Protein AF-T1AY11-F1 (afdb_monomer_lite)

Radius of gyration: 21.0 Å; chains: 1; bounding box: 55×37×44 Å

Structure (mmCIF, N/CA/C/O backbone):
data_AF-T1AY11-F1
#
_entry.id   AF-T1AY11-F1
#
loop_
_atom_site.group_PDB
_atom_site.id
_atom_site.type_symbol
_atom_site.label_atom_id
_atom_site.label_alt_id
_atom_site.label_comp_id
_atom_site.label_asym_id
_atom_site.label_entity_id
_atom_site.label_seq_id
_atom_site.pdbx_PDB_ins_code
_atom_site.Cartn_x
_atom_site.Cartn_y
_atom_site.Cartn_z
_atom_site.occupancy
_atom_site.B_iso_or_equiv
_atom_site.auth_seq_id
_atom_site.auth_comp_id
_atom_site.auth_asym_id
_atom_site.auth_atom_id
_atom_site.pdbx_PDB_model_num
ATOM 1 N N . MET A 1 1 ? 27.300 -15.630 -5.494 1.00 63.06 1 MET A N 1
ATOM 2 C CA . MET A 1 1 ? 27.510 -14.337 -6.184 1.00 63.06 1 MET A CA 1
ATOM 3 C C . MET A 1 1 ? 28.219 -14.546 -7.518 1.00 63.06 1 MET A C 1
ATOM 5 O O . MET A 1 1 ? 27.705 -14.070 -8.519 1.00 63.06 1 MET A O 1
ATOM 9 N N . GLU A 1 2 ? 29.301 -15.335 -7.557 1.00 74.56 2 GLU A N 1
ATOM 10 C CA . GLU A 1 2 ? 30.009 -15.710 -8.797 1.00 74.56 2 GLU A CA 1
ATOM 11 C C . GLU A 1 2 ? 29.076 -16.215 -9.911 1.00 74.56 2 GLU A C 1
ATOM 13 O O . GLU A 1 2 ? 29.107 -15.671 -11.007 1.00 74.56 2 GLU A O 1
ATOM 18 N N . ALA A 1 3 ? 28.160 -17.150 -9.630 1.00 78.50 3 ALA A N 1
ATOM 19 C CA . ALA A 1 3 ? 27.240 -17.692 -10.642 1.00 78.50 3 ALA A CA 1
ATOM 20 C C . ALA A 1 3 ? 26.330 -16.642 -11.324 1.00 78.50 3 ALA A C 1
ATOM 22 O O . ALA A 1 3 ? 26.053 -16.752 -12.513 1.00 78.50 3 ALA A O 1
ATOM 23 N N . ALA A 1 4 ? 25.893 -15.601 -10.604 1.00 84.00 4 ALA A N 1
ATOM 24 C CA . ALA A 1 4 ? 25.041 -14.544 -11.166 1.00 84.00 4 ALA A CA 1
ATOM 25 C C . ALA A 1 4 ? 25.830 -13.542 -12.028 1.00 84.00 4 ALA A C 1
ATOM 27 O O . ALA A 1 4 ? 25.270 -12.942 -12.941 1.00 84.00 4 ALA A O 1
ATOM 28 N N . LEU A 1 5 ? 27.126 -13.372 -11.743 1.00 87.88 5 LEU A N 1
ATOM 29 C CA . LEU A 1 5 ? 28.035 -12.546 -12.543 1.00 87.88 5 LEU A CA 1
ATOM 30 C C . LEU A 1 5 ? 28.433 -13.246 -13.848 1.00 87.88 5 LEU A C 1
ATOM 32 O O . LEU A 1 5 ? 28.635 -12.577 -14.855 1.00 87.88 5 LEU A O 1
ATOM 36 N N . GLN A 1 6 ? 28.504 -14.581 -13.838 1.00 92.69 6 GLN A N 1
ATOM 37 C CA . GLN A 1 6 ? 28.805 -15.388 -15.027 1.00 92.69 6 GLN A CA 1
ATOM 38 C C . GLN A 1 6 ? 27.631 -15.460 -16.018 1.00 92.69 6 GLN A C 1
ATOM 40 O O . GLN A 1 6 ? 27.843 -15.694 -17.204 1.00 92.69 6 GLN A O 1
ATOM 45 N N . GLN A 1 7 ? 26.391 -15.261 -15.554 1.00 90.19 7 GLN A N 1
ATOM 46 C CA . GLN A 1 7 ? 25.185 -15.307 -16.389 1.00 90.19 7 GLN A CA 1
ATOM 47 C C . GLN A 1 7 ? 24.227 -14.153 -16.045 1.00 90.19 7 GLN A C 1
ATOM 49 O O . GLN A 1 7 ? 23.206 -14.360 -15.381 1.00 90.19 7 GLN A O 1
ATOM 54 N N . PRO A 1 8 ? 24.533 -12.915 -16.471 1.00 91.69 8 PRO A N 1
ATOM 55 C CA . PRO A 1 8 ? 23.637 -11.791 -16.255 1.00 91.69 8 PRO A CA 1
ATOM 56 C C . PRO A 1 8 ? 22.355 -11.963 -17.076 1.00 91.69 8 PRO A C 1
ATOM 58 O O . PRO A 1 8 ? 22.390 -12.277 -18.267 1.00 91.69 8 PRO A O 1
ATOM 61 N N . ARG A 1 9 ? 21.206 -11.702 -16.449 1.00 92.19 9 ARG A N 1
ATOM 62 C CA . ARG A 1 9 ? 19.926 -11.623 -17.161 1.00 92.19 9 ARG A CA 1
ATOM 63 C C . ARG A 1 9 ? 19.705 -10.218 -17.727 1.00 92.19 9 ARG A C 1
ATOM 65 O O . ARG A 1 9 ? 20.104 -9.240 -17.087 1.00 92.19 9 ARG A O 1
ATOM 72 N N . PRO A 1 10 ? 19.014 -10.085 -18.869 1.00 95.19 10 PRO A N 1
ATOM 73 C CA . PRO A 1 10 ? 18.573 -8.783 -19.344 1.00 95.19 10 PRO A CA 1
ATOM 74 C C . PRO A 1 10 ? 17.564 -8.156 -18.373 1.00 95.19 10 PRO A C 1
ATOM 76 O O . PRO A 1 10 ? 16.882 -8.843 -17.603 1.00 95.19 10 PRO A O 1
ATOM 79 N N . ILE A 1 11 ? 17.457 -6.828 -18.426 1.00 96.00 11 ILE A N 1
ATOM 80 C CA . ILE A 1 11 ? 16.437 -6.098 -17.675 1.00 96.00 11 ILE A CA 1
ATOM 81 C C . ILE A 1 11 ? 15.067 -6.46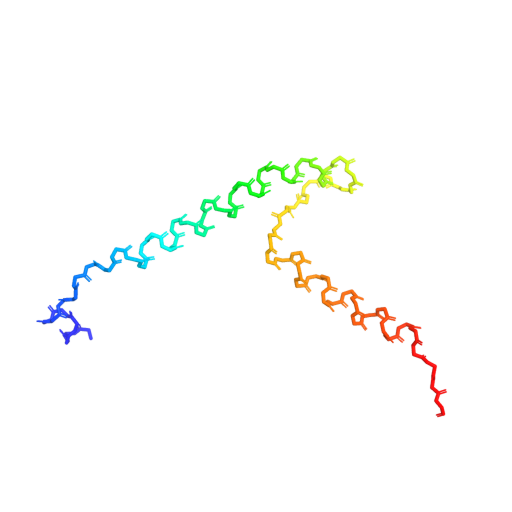0 -18.240 1.00 96.00 11 ILE A C 1
ATOM 83 O O . ILE A 1 11 ? 14.777 -6.212 -19.409 1.00 96.00 11 ILE A O 1
ATOM 87 N N . ASP A 1 12 ? 14.211 -6.990 -17.374 1.00 97.81 12 ASP A N 1
ATOM 88 C CA . ASP A 1 12 ? 12.807 -7.203 -17.687 1.00 97.81 12 ASP A CA 1
ATOM 89 C C . ASP A 1 12 ? 12.063 -5.865 -17.609 1.00 97.81 12 ASP A C 1
ATOM 91 O O . ASP A 1 12 ? 11.852 -5.310 -16.525 1.00 97.81 12 ASP A O 1
ATOM 95 N N . ARG A 1 13 ? 11.688 -5.333 -18.775 1.00 98.31 13 ARG A N 1
ATOM 96 C CA . ARG A 1 13 ? 10.962 -4.064 -18.878 1.00 98.31 13 ARG A CA 1
ATOM 97 C C . ARG A 1 13 ? 9.575 -4.135 -18.245 1.00 98.31 13 ARG A C 1
ATOM 99 O O . ARG A 1 13 ? 9.187 -3.170 -17.600 1.00 98.31 13 ARG A O 1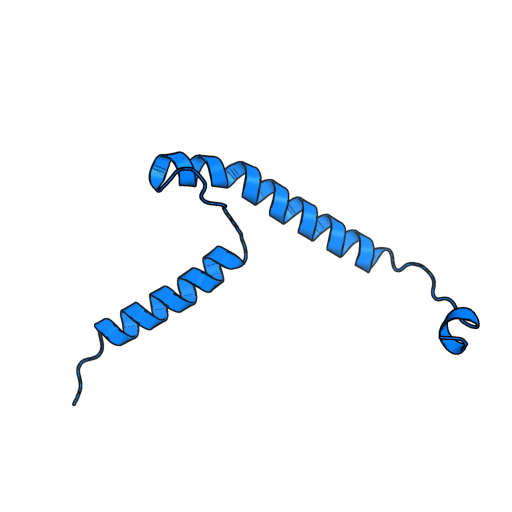
ATOM 106 N N . ASN A 1 14 ? 8.896 -5.282 -18.291 1.00 98.19 14 ASN A N 1
ATOM 107 C CA . ASN A 1 14 ? 7.569 -5.426 -17.691 1.00 98.19 14 ASN A CA 1
ATOM 108 C C . ASN A 1 14 ? 7.624 -5.267 -16.166 1.00 98.19 14 ASN A C 1
ATOM 110 O O . ASN A 1 14 ? 6.751 -4.632 -15.574 1.00 98.19 14 ASN A O 1
ATOM 114 N N . LEU A 1 15 ? 8.671 -5.793 -15.516 1.00 98.12 15 LEU A N 1
ATOM 115 C CA . LEU A 1 15 ? 8.868 -5.611 -14.073 1.00 98.12 15 LEU A CA 1
ATOM 116 C C . LEU A 1 15 ? 9.143 -4.146 -13.709 1.00 98.12 15 LEU A C 1
ATOM 118 O O . LEU 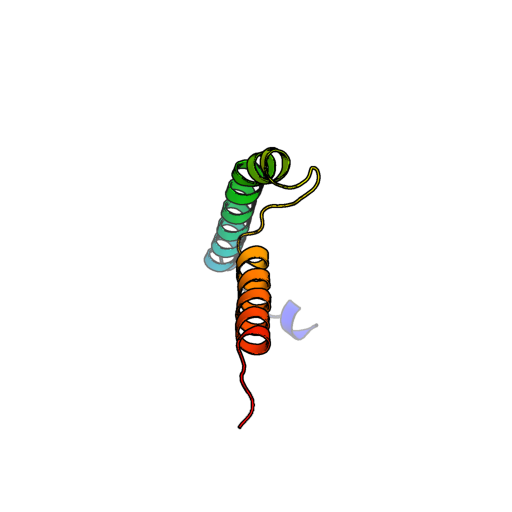A 1 15 ? 8.643 -3.655 -12.693 1.00 98.12 15 LEU A O 1
ATOM 122 N N . VAL A 1 16 ? 9.918 -3.441 -14.537 1.00 98.25 16 VAL A N 1
ATOM 123 C CA . VAL A 1 16 ? 10.195 -2.009 -14.348 1.00 98.25 16 VAL A CA 1
ATOM 124 C C . VAL A 1 16 ? 8.910 -1.196 -14.491 1.00 98.25 16 VAL A C 1
ATOM 126 O O . VAL A 1 16 ? 8.596 -0.392 -13.611 1.00 98.25 16 VAL A O 1
ATOM 129 N N . ASP A 1 17 ? 8.142 -1.446 -15.547 1.00 98.50 17 ASP A N 1
ATOM 130 C CA . ASP A 1 17 ? 6.910 -0.719 -15.841 1.00 98.50 17 ASP A CA 1
ATOM 131 C C . ASP A 1 17 ? 5.846 -0.976 -14.767 1.00 98.50 17 ASP A C 1
ATOM 133 O O . ASP A 1 17 ? 5.199 -0.039 -14.297 1.00 98.50 17 ASP A O 1
ATOM 137 N N . ALA A 1 18 ? 5.725 -2.214 -14.275 1.00 98.44 18 ALA A N 1
ATOM 138 C CA . ALA A 1 18 ? 4.831 -2.550 -13.167 1.00 98.44 18 ALA A CA 1
ATOM 139 C C . ALA A 1 18 ? 5.181 -1.776 -11.882 1.00 98.44 18 ALA A C 1
ATOM 141 O O . ALA A 1 18 ? 4.292 -1.246 -11.203 1.00 98.44 18 ALA A O 1
ATOM 142 N N . TYR A 1 19 ? 6.473 -1.663 -11.554 1.00 98.44 19 TYR A N 1
ATOM 143 C CA . TYR A 1 19 ? 6.927 -0.877 -10.406 1.00 98.44 19 TYR A CA 1
ATOM 144 C C . TYR A 1 19 ? 6.619 0.616 -10.583 1.00 98.44 19 TYR A C 1
ATOM 146 O O . TYR A 1 19 ? 6.072 1.255 -9.677 1.00 98.44 19 TYR A O 1
ATOM 154 N N . GLN A 1 20 ? 6.925 1.173 -11.756 1.00 98.44 20 GLN A N 1
ATOM 155 C CA . GLN A 1 20 ? 6.664 2.578 -12.066 1.00 98.44 20 GLN A CA 1
ATOM 156 C C . GLN A 1 20 ? 5.167 2.897 -12.031 1.00 98.44 20 GLN A C 1
ATOM 158 O O . GLN A 1 20 ? 4.772 3.891 -11.416 1.00 98.44 20 GLN A O 1
ATOM 163 N N . ALA A 1 21 ? 4.329 2.032 -12.605 1.00 98.12 21 ALA A N 1
ATOM 164 C CA . ALA A 1 21 ? 2.878 2.160 -12.575 1.00 98.12 21 ALA A CA 1
ATOM 165 C C . ALA A 1 21 ? 2.355 2.171 -11.135 1.00 98.12 21 ALA A C 1
ATOM 167 O O . ALA A 1 21 ? 1.613 3.080 -10.751 1.00 98.12 21 ALA A O 1
ATOM 168 N N . ARG A 1 22 ? 2.800 1.227 -10.295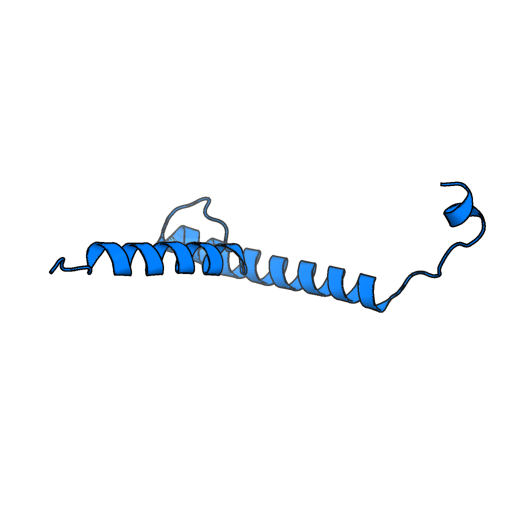 1.00 98.19 22 ARG A N 1
ATOM 169 C CA . ARG A 1 22 ? 2.419 1.206 -8.877 1.00 98.19 22 ARG A CA 1
ATOM 170 C C . ARG A 1 22 ? 2.830 2.493 -8.166 1.00 98.19 22 ARG A C 1
ATOM 172 O O . ARG A 1 22 ? 2.016 3.083 -7.454 1.00 98.19 22 ARG A O 1
ATOM 179 N N . ARG A 1 23 ? 4.051 2.977 -8.405 1.00 97.50 23 ARG A N 1
ATOM 180 C CA . ARG A 1 23 ? 4.542 4.221 -7.803 1.00 97.50 23 ARG A CA 1
ATOM 181 C C . ARG A 1 23 ? 3.740 5.440 -8.255 1.00 97.50 23 ARG A C 1
ATOM 183 O O . ARG A 1 23 ? 3.443 6.306 -7.430 1.00 97.50 23 ARG A O 1
ATOM 190 N N . ALA A 1 24 ? 3.378 5.505 -9.534 1.00 97.19 24 ALA A N 1
ATOM 191 C CA . ALA A 1 24 ? 2.554 6.571 -10.086 1.00 97.19 24 ALA A CA 1
ATOM 192 C C . ALA A 1 24 ? 1.154 6.575 -9.457 1.00 97.19 24 ALA A C 1
ATOM 194 O O . ALA A 1 24 ? 0.713 7.619 -8.976 1.00 97.19 24 ALA A O 1
ATOM 195 N N . ILE A 1 25 ? 0.495 5.415 -9.382 1.00 95.94 25 ILE A N 1
ATOM 196 C CA . ILE A 1 25 ? -0.843 5.269 -8.789 1.00 95.94 25 ILE A CA 1
ATOM 197 C C . ILE A 1 25 ? -0.843 5.695 -7.318 1.00 95.94 25 ILE A C 1
ATOM 199 O O . ILE A 1 25 ? -1.673 6.511 -6.911 1.00 95.94 25 ILE A O 1
ATOM 203 N N . ASP A 1 26 ? 0.102 5.189 -6.521 1.00 95.94 26 ASP A N 1
ATOM 204 C CA . ASP A 1 26 ? 0.169 5.507 -5.092 1.00 95.94 26 ASP A CA 1
ATOM 205 C C . ASP A 1 26 ? 0.435 7.005 -4.867 1.00 95.94 26 ASP A C 1
ATOM 207 O O . ASP A 1 26 ? -0.133 7.615 -3.959 1.00 95.94 26 ASP A O 1
ATOM 211 N N . ARG A 1 27 ? 1.227 7.631 -5.748 1.00 95.31 27 ARG A N 1
ATOM 212 C CA . ARG A 1 27 ? 1.469 9.074 -5.723 1.00 95.31 27 ARG A CA 1
ATOM 213 C C . ARG A 1 27 ? 0.205 9.868 -6.055 1.00 95.31 27 ARG A C 1
ATOM 215 O O . ARG A 1 27 ? -0.167 10.761 -5.299 1.00 95.31 27 ARG A O 1
ATOM 222 N N . LEU A 1 28 ? -0.469 9.537 -7.154 1.00 94.44 28 LEU A N 1
ATOM 223 C CA . LEU A 1 28 ? -1.683 10.228 -7.597 1.00 94.44 28 LEU A CA 1
ATOM 224 C C . LEU A 1 28 ? -2.773 10.211 -6.521 1.00 94.44 28 LEU A C 1
ATOM 226 O O . LEU A 1 28 ? -3.366 11.250 -6.229 1.00 94.44 28 LEU A O 1
ATOM 230 N N . LEU A 1 29 ? -3.008 9.055 -5.902 1.00 91.62 29 LEU A N 1
ATOM 231 C CA . LEU A 1 29 ? -4.004 8.919 -4.840 1.00 91.62 29 LEU A CA 1
ATOM 232 C C . LEU A 1 29 ? -3.579 9.653 -3.569 1.00 91.62 29 LEU A C 1
ATOM 234 O O . LEU A 1 29 ? -4.380 10.398 -3.005 1.00 91.62 29 LEU A O 1
ATOM 238 N N . GLY A 1 30 ? -2.318 9.498 -3.155 1.00 93.06 30 GLY A N 1
ATOM 239 C CA . GLY A 1 30 ? -1.777 10.166 -1.976 1.00 93.06 30 GLY A CA 1
ATOM 240 C C . GLY A 1 30 ? -1.935 11.686 -2.049 1.00 93.06 30 GLY A C 1
ATOM 241 O O . GLY A 1 30 ? -2.492 12.286 -1.130 1.00 93.06 30 GLY A O 1
ATOM 242 N N . TYR A 1 31 ? -1.532 12.311 -3.159 1.00 94.06 31 TYR A N 1
ATOM 243 C CA . TYR A 1 31 ? -1.625 13.767 -3.319 1.00 94.06 31 TYR A CA 1
ATOM 244 C C . TYR A 1 31 ? -3.064 14.277 -3.450 1.00 94.06 31 TYR A C 1
ATOM 246 O O . TYR A 1 31 ? -3.366 15.354 -2.940 1.00 94.06 31 TYR A O 1
ATOM 254 N N . LYS A 1 32 ? -3.964 13.528 -4.101 1.00 91.56 32 LYS A N 1
ATOM 255 C CA . LYS A 1 32 ? -5.360 13.964 -4.275 1.00 91.56 32 LYS A CA 1
ATOM 256 C C . LYS A 1 32 ? -6.201 13.803 -3.009 1.00 91.56 32 LYS A C 1
ATOM 258 O O . LYS A 1 32 ? -7.028 14.662 -2.719 1.00 91.56 32 LYS A O 1
ATOM 263 N N . LEU A 1 33 ? -6.011 12.716 -2.261 1.00 93.12 33 LEU A N 1
ATOM 264 C CA . LEU A 1 33 ? -6.873 12.371 -1.127 1.00 93.12 33 LEU A CA 1
ATOM 265 C C . LEU A 1 33 ? -6.366 12.911 0.216 1.00 93.12 33 LEU A C 1
ATOM 267 O O . LEU A 1 33 ? -7.187 13.237 1.072 1.00 93.12 33 LEU A O 1
ATOM 271 N N . SER A 1 34 ? -5.052 13.065 0.419 1.00 93.69 34 SER A N 1
ATOM 272 C CA . SER A 1 34 ? -4.521 13.557 1.706 1.00 93.69 34 SER A CA 1
ATOM 273 C C . SER A 1 34 ? -5.071 14.937 2.115 1.00 93.69 34 SER A C 1
ATOM 275 O O . SER A 1 34 ? -5.468 15.080 3.272 1.00 93.69 34 SER A O 1
ATOM 277 N N . PRO A 1 35 ? -5.229 15.930 1.209 1.00 94.38 35 PRO A N 1
ATOM 278 C CA . PRO A 1 35 ? -5.852 17.210 1.564 1.00 94.38 35 PRO A CA 1
ATOM 279 C C . PRO A 1 35 ? -7.299 17.074 2.061 1.00 94.38 35 PRO A C 1
ATOM 281 O O . PRO A 1 35 ? -7.737 17.829 2.931 1.00 94.38 35 PRO A O 1
ATOM 284 N N . LEU A 1 36 ? -8.049 16.095 1.539 1.00 94.62 36 LEU A N 1
ATOM 285 C CA . LEU A 1 36 ? -9.413 15.824 1.995 1.00 94.62 36 LEU A CA 1
ATOM 286 C C . LEU A 1 36 ? -9.415 15.271 3.421 1.00 94.62 36 LEU A C 1
ATOM 288 O O . LEU A 1 36 ? -10.199 15.745 4.244 1.00 94.62 36 LEU A O 1
ATOM 292 N N . LEU A 1 37 ? -8.509 14.337 3.729 1.00 93.44 37 LEU A N 1
ATOM 293 C CA . LEU A 1 37 ? -8.351 13.788 5.080 1.00 93.44 37 LEU A CA 1
ATOM 294 C C . LEU A 1 37 ? -7.966 14.872 6.091 1.00 93.44 37 LEU A C 1
ATOM 296 O O . LEU A 1 37 ? -8.487 14.885 7.205 1.00 93.44 37 LEU A O 1
ATOM 300 N N . TRP A 1 38 ? -7.120 15.828 5.700 1.00 95.31 38 TRP A N 1
ATOM 301 C CA . TRP A 1 38 ? -6.738 16.939 6.577 1.00 95.31 38 TRP A CA 1
ATOM 302 C C . TRP A 1 38 ? -7.905 17.853 6.919 1.00 95.31 38 TRP A C 1
ATOM 304 O O . TRP A 1 38 ? -8.006 18.315 8.052 1.00 95.31 38 TRP A O 1
ATOM 314 N N . ARG A 1 39 ? -8.778 18.114 5.941 1.00 95.12 39 ARG A N 1
ATOM 315 C CA . ARG A 1 39 ? -9.952 18.971 6.122 1.00 95.12 39 ARG A CA 1
ATOM 316 C C . ARG A 1 39 ? -11.062 18.284 6.917 1.00 95.12 39 ARG A C 1
ATOM 318 O O . ARG A 1 39 ? -11.819 18.972 7.590 1.00 95.12 39 ARG A O 1
ATOM 325 N N . LYS A 1 40 ? -11.211 16.963 6.781 1.00 95.00 40 LYS A N 1
ATOM 326 C CA . LYS A 1 40 ? -12.354 16.214 7.330 1.00 95.00 40 LYS A CA 1
ATOM 327 C C . LYS A 1 40 ? -12.059 15.456 8.621 1.00 95.00 40 LYS A C 1
ATOM 329 O O . LYS A 1 40 ? -13.003 15.171 9.342 1.00 95.00 40 LYS A O 1
ATOM 334 N N . ILE A 1 41 ? -10.799 15.121 8.895 1.00 94.06 41 ILE A N 1
ATOM 335 C CA . ILE A 1 41 ? -10.424 14.274 10.034 1.00 94.06 41 ILE A CA 1
ATOM 336 C C . ILE A 1 41 ? -9.341 14.956 10.873 1.00 94.06 41 ILE A C 1
ATOM 338 O O . ILE A 1 41 ? -9.624 15.483 11.944 1.00 94.06 41 ILE A O 1
ATOM 342 N N . ARG A 1 42 ? -8.088 14.960 10.400 1.00 94.19 42 ARG A N 1
ATOM 343 C CA . ARG A 1 42 ? -6.947 15.531 11.130 1.00 94.19 42 ARG A CA 1
ATOM 344 C C . ARG A 1 42 ? -5.820 15.889 10.169 1.00 94.19 42 ARG A C 1
ATOM 346 O O . ARG A 1 42 ? -5.470 15.111 9.278 1.00 94.19 42 ARG A O 1
ATOM 353 N N . LYS A 1 43 ? -5.206 17.057 10.377 1.00 92.62 43 LYS A N 1
ATOM 354 C CA . LYS A 1 43 ? -3.973 17.443 9.674 1.00 92.62 43 LYS A CA 1
ATOM 355 C C . LYS A 1 43 ? -2.870 16.405 9.923 1.00 92.62 43 LYS A C 1
ATOM 357 O O . LYS A 1 43 ? -2.727 15.915 11.039 1.00 92.62 43 LYS A O 1
ATOM 362 N N . GLY A 1 44 ? -2.097 16.090 8.884 1.00 89.56 44 GLY A N 1
ATOM 363 C CA . GLY A 1 44 ? -0.991 15.126 8.955 1.00 89.56 44 GLY A CA 1
ATOM 364 C C . GLY A 1 44 ? -1.367 13.676 8.633 1.00 89.56 44 GLY A C 1
ATOM 365 O O . GLY A 1 44 ? -0.480 12.834 8.554 1.00 89.56 44 GLY A O 1
ATOM 366 N N . LEU A 1 45 ? -2.647 13.370 8.391 1.00 91.38 45 LEU A N 1
ATOM 367 C CA . LEU A 1 45 ? -3.049 12.044 7.915 1.00 91.38 45 LEU A CA 1
ATOM 368 C C . LEU A 1 45 ? -2.635 11.818 6.458 1.00 91.38 45 LEU A C 1
ATOM 370 O O . LEU A 1 45 ? -2.772 12.706 5.616 1.00 91.38 45 LEU A O 1
ATOM 374 N N . SER A 1 46 ? -2.157 10.614 6.155 1.00 90.62 46 SER A N 1
ATOM 375 C CA . SER A 1 46 ? -1.816 10.197 4.798 1.00 90.62 46 SER A CA 1
ATOM 376 C C . SER A 1 46 ? -2.929 9.340 4.203 1.00 90.62 46 SER A C 1
ATOM 378 O O . SER A 1 46 ? -3.466 8.433 4.842 1.00 90.62 46 SER A O 1
ATOM 380 N N . ALA A 1 47 ? -3.276 9.611 2.946 1.00 91.62 47 ALA A N 1
ATOM 381 C CA . ALA A 1 47 ? -4.109 8.701 2.179 1.00 91.62 47 ALA A CA 1
ATOM 382 C C . ALA A 1 47 ? -3.237 7.587 1.591 1.00 91.62 47 ALA A C 1
ATOM 384 O O . ALA A 1 47 ? -2.254 7.858 0.901 1.00 91.62 47 ALA A O 1
ATOM 385 N N . GLY A 1 48 ? -3.615 6.333 1.834 1.00 92.81 48 GLY A N 1
ATOM 386 C CA . GLY A 1 48 ? -2.902 5.171 1.313 1.00 92.81 48 GLY A CA 1
ATOM 387 C C . GLY A 1 48 ? -3.878 4.116 0.821 1.00 92.81 48 GLY A C 1
ATOM 388 O O . GLY A 1 48 ? -4.708 3.636 1.590 1.00 92.81 48 GLY A O 1
ATOM 389 N N . ARG A 1 49 ? -3.768 3.739 -0.457 1.00 94.31 49 ARG A N 1
ATOM 390 C CA . ARG A 1 49 ? -4.684 2.784 -1.102 1.00 94.31 49 ARG A CA 1
ATOM 391 C C . ARG A 1 49 ? -4.700 1.416 -0.414 1.00 94.31 49 ARG A C 1
ATOM 393 O O . ARG A 1 49 ? -5.758 0.826 -0.287 1.00 94.31 49 ARG A O 1
ATOM 400 N N . VAL A 1 50 ? -3.542 0.928 0.035 1.00 96.44 50 VAL A N 1
ATOM 401 C CA . VAL A 1 50 ? -3.436 -0.378 0.714 1.00 96.44 50 VAL A CA 1
ATOM 402 C C . VAL A 1 50 ? -3.689 -0.255 2.218 1.00 96.44 50 VAL A C 1
ATOM 404 O O . VAL A 1 50 ? -4.450 -1.045 2.765 1.00 96.44 50 VAL A O 1
ATOM 407 N N . GLN A 1 51 ? -3.116 0.757 2.885 1.00 94.56 51 GLN A N 1
ATOM 408 C CA . GLN A 1 51 ? -3.273 0.904 4.341 1.00 94.56 51 GLN A CA 1
ATOM 409 C C . GLN A 1 51 ? -4.730 1.141 4.758 1.00 94.56 51 GLN A C 1
ATOM 411 O O . GLN A 1 51 ? -5.145 0.668 5.805 1.00 94.56 51 GLN A O 1
ATOM 416 N N . SER A 1 52 ? -5.510 1.863 3.943 1.00 94.19 52 SER A N 1
ATOM 417 C CA . SER A 1 52 ? -6.917 2.156 4.249 1.00 94.19 52 SER A CA 1
ATOM 418 C C . SER A 1 52 ? -7.786 0.901 4.232 1.00 94.19 52 SER A C 1
ATOM 420 O O . SER A 1 52 ? -8.615 0.737 5.118 1.00 94.19 52 SER A O 1
ATOM 422 N N . VAL A 1 53 ? -7.556 -0.010 3.280 1.00 96.62 53 VAL A N 1
ATOM 423 C CA . VAL A 1 53 ? -8.244 -1.308 3.232 1.00 96.62 53 VAL A CA 1
ATOM 424 C C . VAL A 1 53 ? -7.817 -2.189 4.405 1.00 96.62 53 VAL A C 1
ATOM 426 O O . VAL A 1 53 ? -8.667 -2.784 5.052 1.00 96.62 53 VAL A O 1
ATOM 429 N N . ALA A 1 54 ? -6.522 -2.233 4.729 1.00 97.81 54 ALA A N 1
ATOM 430 C CA . ALA A 1 54 ? -6.045 -2.991 5.886 1.00 97.81 54 ALA A CA 1
ATOM 431 C C . ALA A 1 54 ? -6.662 -2.485 7.202 1.00 97.81 54 ALA A C 1
ATOM 433 O O . ALA A 1 54 ? -7.126 -3.285 8.006 1.00 97.81 54 ALA A O 1
ATOM 434 N N . LEU A 1 55 ? -6.728 -1.161 7.390 1.00 96.38 55 LEU A N 1
ATOM 435 C CA . LEU A 1 55 ? -7.395 -0.555 8.543 1.00 96.38 55 LEU A CA 1
ATOM 436 C C . LEU A 1 55 ? -8.884 -0.916 8.579 1.00 96.38 55 LEU A C 1
ATOM 438 O O . LEU A 1 55 ? -9.402 -1.247 9.638 1.00 96.38 55 LEU A O 1
ATOM 442 N N . ARG A 1 56 ? -9.553 -0.895 7.420 1.00 97.12 56 ARG A N 1
ATOM 443 C CA . ARG A 1 56 ? -10.967 -1.254 7.306 1.00 97.12 56 ARG A CA 1
ATOM 444 C C . ARG A 1 56 ? -11.236 -2.682 7.781 1.00 97.12 56 ARG A C 1
ATOM 446 O O . ARG A 1 56 ? -12.151 -2.860 8.566 1.00 97.12 56 ARG A O 1
ATOM 453 N N . LEU A 1 57 ? -10.408 -3.650 7.385 1.00 98.31 57 LEU A N 1
ATOM 454 C CA . LEU A 1 57 ? -10.545 -5.045 7.827 1.00 98.31 57 LEU A CA 1
ATOM 455 C C . LEU A 1 57 ? -10.439 -5.196 9.351 1.00 98.31 57 LEU A C 1
ATOM 457 O O . LEU A 1 57 ? -11.138 -6.016 9.934 1.00 98.31 57 LEU A O 1
ATOM 461 N N . VAL A 1 58 ? -9.567 -4.414 9.994 1.00 98.19 58 VAL A N 1
ATOM 462 C CA . VAL A 1 58 ? -9.440 -4.418 11.459 1.00 98.19 58 VAL A CA 1
ATOM 463 C C . VAL A 1 58 ? -10.685 -3.818 12.109 1.00 98.19 58 VAL A C 1
ATOM 465 O O . VAL A 1 58 ? -11.219 -4.420 13.030 1.00 98.19 58 VAL A O 1
ATOM 468 N N . CYS A 1 59 ? -11.169 -2.674 11.615 1.00 98.38 59 CYS A N 1
ATOM 469 C CA . CYS A 1 59 ? -12.399 -2.062 12.123 1.00 98.38 59 CYS A CA 1
ATOM 470 C C . CYS A 1 59 ? -13.614 -2.979 11.939 1.00 98.38 59 CYS A C 1
ATOM 472 O O . CYS A 1 59 ? -14.363 -3.163 12.884 1.00 98.38 59 CYS A O 1
ATOM 474 N N . ASP A 1 60 ? -13.768 -3.596 10.763 1.00 98.50 60 ASP A N 1
ATOM 475 C CA . ASP A 1 60 ? -14.880 -4.513 10.489 1.00 98.50 60 ASP A CA 1
ATOM 476 C C . ASP A 1 60 ? -14.851 -5.708 11.467 1.00 98.50 60 ASP A C 1
ATOM 478 O O . ASP A 1 60 ? -15.888 -6.128 11.972 1.00 98.50 60 ASP A O 1
ATOM 482 N N . ARG A 1 61 ? -13.659 -6.226 11.802 1.00 98.31 61 ARG A N 1
ATOM 483 C CA . ARG A 1 61 ? -13.510 -7.299 12.795 1.00 98.31 61 ARG A CA 1
ATOM 484 C C . ARG A 1 61 ? -13.853 -6.851 14.217 1.00 98.31 61 ARG A C 1
ATOM 486 O O . ARG A 1 61 ? -14.378 -7.663 14.974 1.00 98.31 61 ARG A O 1
ATOM 493 N N . GLU A 1 62 ? -13.528 -5.616 14.585 1.00 98.50 62 GLU A N 1
ATOM 494 C CA . GLU A 1 62 ? -13.886 -5.050 15.890 1.00 98.50 62 GLU A CA 1
ATOM 495 C C . GLU A 1 62 ? -15.404 -4.865 16.000 1.00 98.50 62 GLU A C 1
ATOM 497 O O . GLU A 1 62 ? -16.001 -5.308 16.976 1.00 98.50 62 GLU A O 1
ATOM 502 N N . ASP A 1 63 ? -16.044 -4.344 14.949 1.00 98.25 63 ASP A N 1
ATOM 503 C CA . ASP A 1 63 ? -17.501 -4.194 14.880 1.00 98.25 63 ASP A CA 1
ATOM 504 C C . ASP A 1 63 ? -18.216 -5.556 15.051 1.00 98.25 63 ASP A C 1
ATOM 506 O O . ASP A 1 63 ? -19.249 -5.652 15.719 1.00 98.25 63 ASP A O 1
ATOM 510 N N . GLU A 1 64 ? -17.658 -6.639 14.489 1.00 98.06 64 GLU A N 1
ATOM 511 C CA . GLU A 1 64 ? -18.154 -8.008 14.703 1.00 98.06 64 GLU A CA 1
ATOM 512 C C . GLU A 1 64 ? -1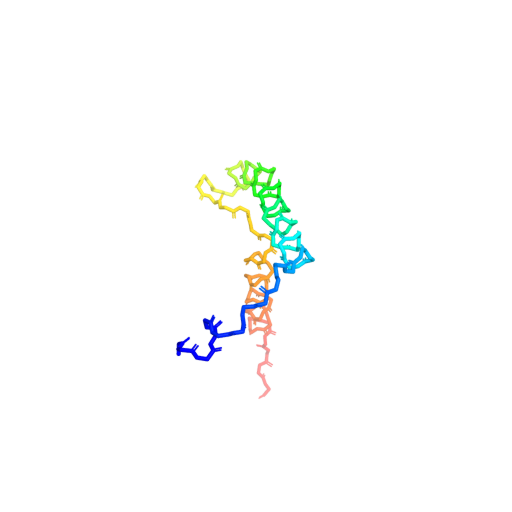8.030 -8.474 16.164 1.00 98.06 64 GLU A C 1
ATOM 514 O O . GLU A 1 64 ? -18.887 -9.223 16.638 1.00 98.06 64 GLU A O 1
ATOM 519 N N . ILE A 1 65 ? -16.961 -8.082 16.866 1.00 97.88 65 ILE A N 1
ATOM 520 C CA . ILE A 1 65 ? -16.743 -8.421 18.281 1.00 97.88 65 ILE A CA 1
ATOM 521 C C . ILE A 1 65 ? -17.727 -7.647 19.155 1.00 97.88 65 ILE A C 1
ATOM 523 O O . ILE A 1 65 ? -18.391 -8.254 19.994 1.00 97.88 65 ILE A O 1
ATOM 527 N N . ASP A 1 66 ? -17.865 -6.344 18.926 1.00 97.81 66 ASP A N 1
ATOM 528 C CA . ASP A 1 66 ? -18.778 -5.477 19.673 1.00 97.81 66 ASP A CA 1
ATOM 529 C C . ASP A 1 66 ? -20.244 -5.907 19.507 1.00 97.81 66 ASP A C 1
ATOM 531 O O . ASP A 1 66 ? -21.045 -5.813 20.440 1.00 97.81 66 ASP A O 1
ATOM 535 N N . GLY A 1 67 ? -20.603 -6.422 18.327 1.00 97.12 67 GLY A N 1
ATOM 536 C CA . GLY A 1 67 ? -21.932 -6.960 18.032 1.00 97.12 67 GLY A CA 1
ATOM 537 C C . GLY A 1 67 ? -22.179 -8.395 18.515 1.00 97.12 67 GLY A C 1
ATOM 538 O O . GLY A 1 67 ? -23.287 -8.912 18.340 1.00 97.12 67 GLY A O 1
ATOM 539 N N . PHE A 1 68 ? -21.182 -9.072 19.088 1.00 97.44 68 PHE A N 1
ATOM 540 C CA . PHE A 1 68 ? -21.310 -10.469 19.494 1.00 97.44 68 PHE A CA 1
ATOM 541 C C . PHE A 1 68 ? -22.122 -10.613 20.791 1.00 97.44 68 PHE A C 1
ATOM 543 O O . PHE A 1 68 ? -21.736 -10.114 21.845 1.00 97.44 68 PHE A O 1
ATOM 550 N N . VAL A 1 69 ? -23.226 -11.368 20.738 1.00 95.75 69 VAL A N 1
ATOM 551 C CA . VAL A 1 69 ? -24.028 -11.743 21.916 1.00 95.75 69 VAL A CA 1
ATOM 552 C C . VAL A 1 69 ? -23.728 -13.205 22.286 1.00 95.75 69 VAL A C 1
ATOM 554 O O . VAL A 1 69 ? -24.109 -14.100 21.522 1.00 95.75 69 VAL A O 1
ATOM 557 N N . PRO A 1 70 ? -23.054 -13.474 23.425 1.00 88.69 70 PRO A N 1
ATOM 558 C CA . PRO A 1 70 ? -22.752 -14.832 23.876 1.00 88.69 70 PRO A CA 1
ATOM 559 C C . PRO A 1 70 ? -24.023 -15.649 24.133 1.00 88.69 70 PRO A C 1
ATOM 561 O O . PRO A 1 70 ? -25.040 -15.106 24.568 1.00 88.69 70 PRO A O 1
ATOM 564 N N . LYS A 1 71 ? -23.949 -16.956 23.875 1.00 72.25 71 LYS A N 1
ATOM 565 C CA . LYS A 1 71 ? -25.012 -17.924 24.176 1.00 72.25 71 LYS A CA 1
ATOM 566 C C . LYS A 1 71 ? -24.671 -18.739 25.411 1.00 72.25 71 LYS A C 1
ATOM 568 O O . LYS A 1 71 ? -23.473 -19.066 25.562 1.00 72.25 71 LYS A O 1
#

Foldseek 3Di:
DVVCVVDPDDDDVVVVVVVVVVVVVQVVQFVVCLVVCCVPPNPPDTDGPVVVVVVVVVVVVVVVVVPDDDD

InterPro domains:
  IPR000380 DNA topoisomerase, type IA [PTHR42785] (2-71)
  IPR003601 DNA topoisomerase, type IA, domain 2 [SM00436] (2-71)
  IPR013497 DNA topoisomerase, type IA, central [PF01131] (11-71)
  IPR013497 DNA topoisomerase, type IA, central [PS52039] (12-71)
  IPR013824 DNA topoisomerase, type IA, central region, subdomain 1 [G3DSA:1.10.460.10] (18-66)
  IPR023405 DNA topoisomerase,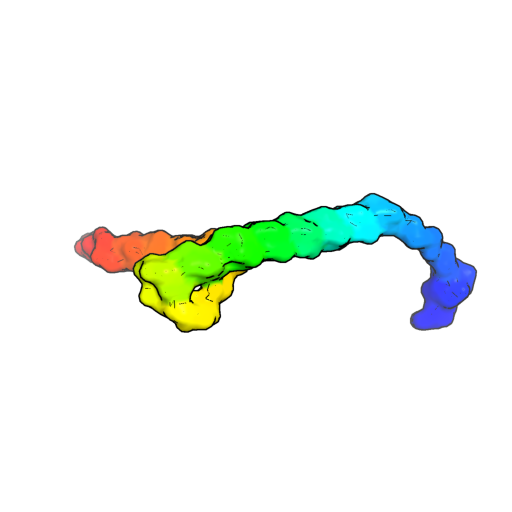 type IA, core domain [SSF56712] (3-71)

Organism: NCBI:txid410659

Sequence (71 aa):
MEAALQQPRPIDRNLVDAYQARRAIDRLLGYKLSPLLWRKIRKGLSAGRVQSVALRLVCDREDEIDGFVPK

pLDDT: mean 93.88, std 6.26, range [63.06, 98.5]

Secondary structure (DSSP, 8-state):
-HHHHHSPPPP-HHHHHHHHHHHHHHHHHHHHHHHHHHHHT-TTPPP-HHHHHHHHHHHHHHHHHHT----